Protein AF-A0A957AS19-F1 (afdb_monomer_lite)

pLDDT: mean 87.18, std 14.87, range [46.97, 98.06]

Secondary structure (DSSP, 8-state):
--SSHHHHT--TT-SSSSSSSS-HHHHHH-EEEE-TTS-EEEE---TT-S-SSSSSS-HHHHSBTTTS-BS-S-SSSSS--GGG-SSTT-SSS-GGG-SSTT------S-----------

Foldseek 3Di:
DDPPQVVLVHDPVCQQQCPLQDGPVDQVQADFFAAPVGDTDGHHARSNAQQRQPQQHGVQCQPDPPRHVDPDLQLCPNRHGSSNDQQRNPLVDGDNRDPCSNDRDPPPPDDDDDDPPPDD

Sequence (120 aa):
GDYQETCYGTYYLEPDSDHDAITDTLEIQGVVLPDADGNPVTWTSNALRADTNADGLTDYSEWPAPVGDAPSWDPDGDHVPNIWDADNDDDGVYDGADLSPYSASDYMTSFTVNTTGGSY

Radius of gyration: 19.98 Å; chains: 1; bounding box: 63×38×54 Å

Structure (mmCIF, N/CA/C/O backbone):
data_AF-A0A957AS19-F1
#
_entry.id   AF-A0A957AS19-F1
#
loop_
_atom_site.group_PDB
_atom_site.id
_atom_site.type_symbol
_atom_site.label_atom_id
_atom_site.label_alt_id
_atom_site.label_comp_id
_atom_site.label_asym_id
_atom_site.label_entity_id
_atom_site.label_seq_id
_atom_site.pdbx_PDB_ins_code
_atom_site.Cartn_x
_atom_site.Cartn_y
_atom_site.Cartn_z
_atom_site.occupancy
_atom_site.B_iso_or_equiv
_atom_site.auth_seq_id
_atom_site.auth_comp_id
_atom_site.auth_asym_id
_atom_site.auth_atom_id
_atom_site.pdbx_PDB_model_num
ATOM 1 N N . GLY A 1 1 ? 18.405 -0.069 -20.713 1.00 46.97 1 GLY A N 1
ATOM 2 C CA . GLY A 1 1 ? 17.393 -1.011 -21.196 1.00 46.97 1 GLY A CA 1
ATOM 3 C C . GLY A 1 1 ? 17.426 -2.122 -20.207 1.00 46.97 1 GLY A C 1
ATOM 4 O O . GLY A 1 1 ? 18.366 -2.911 -20.254 1.00 46.97 1 GLY A O 1
ATOM 5 N N . ASP A 1 2 ? 16.574 -2.021 -19.202 1.00 49.66 2 ASP A N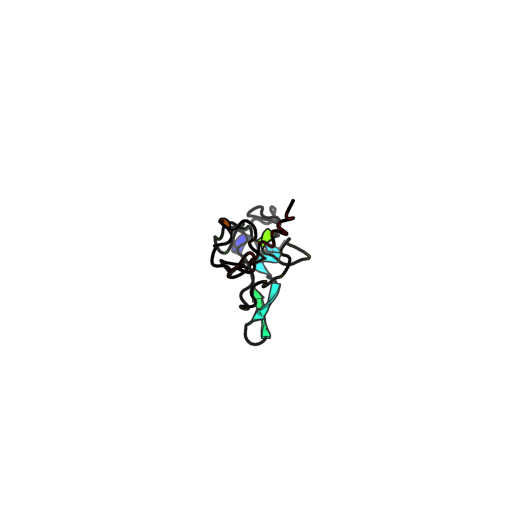 1
ATOM 6 C CA . ASP A 1 2 ? 16.496 -3.035 -18.174 1.00 49.66 2 ASP A CA 1
ATOM 7 C C . ASP A 1 2 ? 15.848 -4.277 -18.810 1.00 49.66 2 ASP A C 1
ATOM 9 O O . ASP A 1 2 ? 14.979 -4.210 -19.670 1.00 49.66 2 ASP A O 1
ATOM 13 N N . TYR A 1 3 ? 16.398 -5.434 -18.488 1.00 52.31 3 TYR A N 1
ATOM 14 C CA . TYR A 1 3 ? 15.888 -6.723 -18.948 1.00 52.31 3 TYR A CA 1
ATOM 15 C C . TYR A 1 3 ? 14.925 -7.318 -17.904 1.00 52.31 3 TYR A C 1
ATOM 17 O O . TYR A 1 3 ? 14.621 -8.507 -17.975 1.00 52.31 3 TYR A O 1
ATOM 25 N N . GLN A 1 4 ? 14.516 -6.535 -16.894 1.00 57.53 4 GLN A N 1
ATOM 26 C CA . GLN A 1 4 ? 13.800 -7.047 -15.727 1.00 57.53 4 GLN A CA 1
ATOM 27 C C . GLN A 1 4 ? 12.284 -7.070 -15.948 1.00 57.53 4 GLN A C 1
ATOM 29 O O . GLN A 1 4 ? 11.665 -8.063 -15.577 1.00 57.53 4 GLN A O 1
ATOM 34 N N . GLU A 1 5 ? 11.708 -6.093 -16.650 1.00 52.84 5 GLU A N 1
ATOM 35 C CA . GLU A 1 5 ? 10.250 -5.991 -16.857 1.00 52.84 5 GLU A CA 1
ATOM 36 C C . GLU A 1 5 ? 9.659 -7.168 -17.666 1.00 52.84 5 GLU A C 1
ATOM 38 O O . GLU A 1 5 ? 8.653 -7.763 -17.284 1.00 52.84 5 GLU A O 1
ATOM 43 N N . THR A 1 6 ? 10.366 -7.680 -18.685 1.00 55.69 6 THR A N 1
ATOM 44 C CA . THR A 1 6 ? 9.880 -8.848 -19.458 1.00 55.69 6 THR A CA 1
ATOM 45 C C . THR A 1 6 ? 9.782 -10.139 -18.627 1.00 55.69 6 THR A C 1
ATOM 47 O O . THR A 1 6 ? 9.041 -11.048 -18.999 1.00 55.69 6 THR A O 1
ATOM 50 N N . CYS A 1 7 ? 10.523 -10.261 -17.516 1.00 60.88 7 CYS A N 1
ATOM 51 C CA . CYS A 1 7 ? 10.471 -11.454 -16.662 1.00 60.88 7 CYS A CA 1
ATOM 52 C C . CYS A 1 7 ? 9.242 -11.471 -15.740 1.00 60.88 7 CYS A C 1
ATOM 54 O O . CYS A 1 7 ? 8.803 -12.555 -15.355 1.00 60.88 7 CYS A O 1
ATOM 56 N N . TYR A 1 8 ? 8.697 -10.298 -15.407 1.00 62.25 8 TYR A N 1
ATOM 57 C CA . TYR A 1 8 ? 7.535 -10.145 -14.525 1.00 62.25 8 TYR A CA 1
ATOM 58 C C . TYR A 1 8 ? 6.215 -10.002 -15.292 1.00 62.25 8 TYR A C 1
ATOM 60 O O . TYR A 1 8 ? 5.154 -9.978 -14.684 1.00 62.25 8 TYR A O 1
ATOM 68 N N . GLY A 1 9 ? 6.270 -9.997 -16.628 1.00 64.69 9 GLY A N 1
ATOM 69 C CA . GLY A 1 9 ? 5.090 -9.883 -17.486 1.00 64.69 9 GLY A CA 1
ATOM 70 C C . GLY A 1 9 ? 4.640 -8.443 -17.724 1.00 64.69 9 GLY A C 1
ATOM 71 O O . GLY A 1 9 ? 3.698 -8.246 -18.488 1.00 64.69 9 GLY A O 1
ATOM 72 N N . THR A 1 10 ? 5.341 -7.469 -17.144 1.00 64.75 10 THR A N 1
ATOM 73 C CA . THR A 1 10 ? 5.140 -6.042 -17.380 1.00 64.75 10 THR A CA 1
ATOM 74 C C . THR A 1 10 ? 5.829 -5.594 -18.669 1.00 64.75 10 THR A C 1
ATOM 76 O O . THR A 1 10 ? 6.741 -6.255 -19.195 1.00 64.75 10 THR A O 1
ATOM 79 N N . TYR A 1 11 ? 5.358 -4.494 -19.253 1.00 70.88 11 TYR A N 1
ATOM 80 C CA . TYR A 1 11 ? 5.837 -4.025 -20.549 1.00 70.88 11 TYR A CA 1
ATOM 81 C C . TYR A 1 11 ? 6.671 -2.756 -20.409 1.00 70.88 11 TYR A C 1
ATOM 83 O O . TYR A 1 11 ? 6.157 -1.711 -20.067 1.00 70.88 11 TYR A O 1
ATOM 91 N N . TYR A 1 12 ? 7.944 -2.793 -20.811 1.00 66.81 12 TYR A N 1
ATOM 92 C CA . TYR A 1 12 ? 8.881 -1.678 -20.582 1.00 66.81 12 TYR A CA 1
ATOM 93 C C . TYR A 1 12 ? 8.519 -0.311 -21.208 1.00 66.81 12 TYR A C 1
ATOM 95 O O . TYR A 1 12 ? 9.187 0.695 -20.958 1.00 66.81 12 TYR A O 1
ATOM 103 N N . LEU A 1 13 ? 7.525 -0.255 -22.103 1.00 71.88 13 LEU A N 1
ATOM 104 C CA . LEU A 1 13 ? 7.010 1.011 -22.651 1.00 71.88 13 LEU A CA 1
ATOM 105 C C . LEU A 1 13 ? 5.754 1.515 -21.927 1.00 71.88 13 LEU A C 1
ATOM 107 O O . LEU A 1 13 ? 5.255 2.584 -22.275 1.00 71.88 13 LEU A O 1
ATOM 111 N N . GLU A 1 14 ? 5.252 0.752 -20.968 1.00 83.12 14 GLU A N 1
ATOM 112 C CA . GLU A 1 14 ? 4.066 0.999 -20.163 1.00 83.12 14 GLU A CA 1
ATOM 113 C C . GLU A 1 14 ? 4.486 0.867 -18.692 1.00 83.12 14 GLU A C 1
ATOM 115 O O . GLU A 1 14 ? 4.484 -0.228 -18.155 1.00 83.12 14 GLU A O 1
ATOM 120 N N . PRO A 1 15 ? 4.954 1.965 -18.069 1.00 87.38 15 PRO A N 1
ATOM 121 C CA . PRO A 1 15 ? 5.599 1.934 -16.749 1.00 87.38 15 PRO A CA 1
ATOM 122 C C . PRO A 1 15 ? 4.651 1.644 -15.572 1.00 87.38 15 PRO A C 1
ATOM 124 O O . PRO A 1 15 ? 5.102 1.678 -14.431 1.00 87.38 15 PRO A O 1
ATOM 127 N N . ASP A 1 16 ? 3.370 1.461 -15.859 1.00 92.69 16 ASP A N 1
ATOM 128 C CA . ASP A 1 16 ? 2.250 1.182 -14.962 1.00 92.69 16 ASP A CA 1
ATOM 129 C C . ASP A 1 16 ? 1.341 0.268 -15.795 1.00 92.69 16 ASP A C 1
ATOM 131 O O . ASP A 1 16 ? 0.730 0.723 -16.768 1.00 92.69 16 ASP A O 1
ATOM 135 N N . SER A 1 17 ? 1.410 -1.036 -15.539 1.00 93.25 17 SER A N 1
ATOM 136 C CA . SER A 1 17 ? 0.843 -2.078 -16.394 1.00 93.25 17 SER A CA 1
ATOM 137 C C . SER A 1 17 ? -0.635 -2.360 -16.093 1.00 93.25 17 SER A C 1
ATOM 139 O O . SER A 1 17 ? -1.337 -2.880 -16.968 1.00 93.25 17 SER A O 1
ATOM 141 N N . ASP A 1 18 ? -1.132 -2.015 -14.905 1.00 94.06 18 ASP A N 1
ATOM 142 C CA . ASP A 1 18 ? -2.527 -2.217 -14.485 1.00 94.06 18 ASP A CA 1
ATOM 143 C C . ASP A 1 18 ? -3.339 -0.923 -14.301 1.00 94.06 18 ASP A C 1
ATOM 145 O O . ASP A 1 18 ? -4.566 -0.984 -14.169 1.00 94.06 18 ASP A O 1
ATOM 149 N N . HIS A 1 19 ? -2.683 0.225 -14.473 1.00 95.31 19 HIS A N 1
ATOM 150 C CA . HIS A 1 19 ? -3.239 1.576 -14.577 1.00 95.31 19 HIS A CA 1
ATOM 151 C C . HIS A 1 19 ? -3.827 2.091 -13.273 1.00 95.31 19 HIS A C 1
ATOM 153 O O . HIS A 1 19 ? -4.826 2.823 -13.291 1.00 95.31 19 HIS A O 1
ATOM 159 N N . ASP A 1 20 ? -3.211 1.739 -12.153 1.00 95.44 20 ASP A N 1
ATOM 160 C CA . ASP A 1 20 ? -3.632 2.202 -10.837 1.00 95.44 20 ASP A CA 1
ATOM 161 C C . ASP A 1 20 ? -2.880 3.451 -10.345 1.00 95.44 20 ASP A C 1
ATOM 163 O O . ASP A 1 20 ? -3.272 4.031 -9.337 1.00 95.44 20 ASP A O 1
ATOM 167 N N . ALA A 1 21 ? -1.904 3.943 -11.120 1.00 95.75 21 ALA A N 1
ATOM 168 C CA . ALA A 1 21 ? -1.018 5.076 -10.835 1.00 95.75 21 ALA A CA 1
ATOM 169 C C . ALA A 1 21 ? 0.196 4.787 -9.931 1.00 95.75 21 ALA A C 1
ATOM 171 O O . ALA A 1 21 ? 0.957 5.718 -9.623 1.00 95.75 21 ALA A O 1
ATOM 172 N N . ILE A 1 22 ? 0.448 3.529 -9.578 1.00 95.25 22 ILE A N 1
ATOM 173 C CA . ILE A 1 22 ? 1.735 3.050 -9.077 1.00 95.25 22 ILE A CA 1
ATOM 174 C C . ILE A 1 22 ? 2.534 2.486 -10.258 1.00 95.25 22 ILE A C 1
ATOM 176 O O . ILE A 1 22 ? 2.013 1.893 -11.188 1.00 95.25 22 ILE A O 1
ATOM 180 N N . THR A 1 23 ? 3.839 2.752 -10.295 1.00 94.50 23 THR A N 1
ATOM 181 C CA . THR A 1 23 ? 4.674 2.199 -11.369 1.00 94.50 23 THR A CA 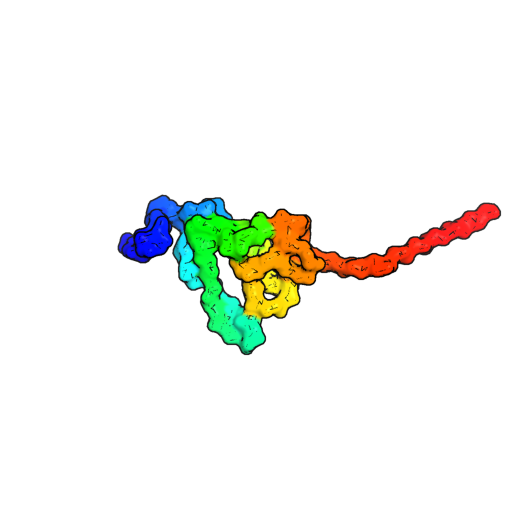1
ATOM 182 C C . THR A 1 23 ? 5.065 0.760 -11.065 1.00 94.50 23 THR A C 1
ATOM 184 O O . THR A 1 23 ? 5.542 0.519 -9.953 1.00 94.50 23 THR A O 1
ATOM 187 N N . ASP A 1 24 ? 5.122 -0.099 -12.082 1.00 93.12 24 ASP A N 1
ATOM 188 C CA . ASP A 1 24 ? 5.560 -1.499 -11.981 1.00 93.12 24 ASP A CA 1
ATOM 189 C C . ASP A 1 24 ? 6.870 -1.662 -11.194 1.00 93.12 24 ASP A C 1
ATOM 191 O O . ASP A 1 24 ? 7.065 -2.570 -10.385 1.00 93.12 24 ASP A O 1
ATOM 195 N N . THR A 1 25 ? 7.818 -0.749 -11.432 1.00 91.75 25 THR A N 1
ATOM 196 C CA . THR A 1 25 ? 9.115 -0.750 -10.747 1.00 91.75 25 THR A CA 1
ATOM 197 C C . THR A 1 25 ? 8.962 -0.554 -9.239 1.00 91.75 25 THR A C 1
ATOM 199 O O . THR A 1 25 ? 9.687 -1.188 -8.476 1.00 91.75 25 THR A O 1
ATOM 202 N N . LEU A 1 26 ? 8.072 0.338 -8.806 1.00 94.25 26 LEU A N 1
ATOM 203 C CA . LEU A 1 26 ? 7.847 0.628 -7.393 1.00 94.25 26 LEU A CA 1
ATOM 204 C C . LEU A 1 26 ? 7.118 -0.525 -6.708 1.00 94.25 26 LEU A C 1
ATOM 206 O O . LEU A 1 26 ? 7.509 -0.909 -5.614 1.00 94.25 26 LEU A O 1
ATOM 210 N N . GLU A 1 27 ? 6.136 -1.116 -7.368 1.00 95.00 27 GLU A N 1
ATOM 211 C CA . GLU A 1 27 ? 5.400 -2.274 -6.863 1.00 95.00 27 GLU A CA 1
ATOM 212 C C . GLU A 1 27 ? 6.309 -3.482 -6.624 1.00 95.00 27 GLU A C 1
ATOM 214 O O . GLU A 1 27 ? 6.298 -4.087 -5.550 1.00 95.00 27 GLU A O 1
ATOM 219 N N . ILE A 1 28 ? 7.186 -3.771 -7.593 1.00 93.06 28 ILE A N 1
ATOM 220 C CA . ILE A 1 28 ? 8.174 -4.854 -7.508 1.00 93.06 28 ILE A CA 1
ATOM 221 C C . ILE A 1 28 ? 9.284 -4.530 -6.495 1.00 93.06 28 ILE A C 1
ATOM 223 O O . ILE A 1 28 ? 9.796 -5.433 -5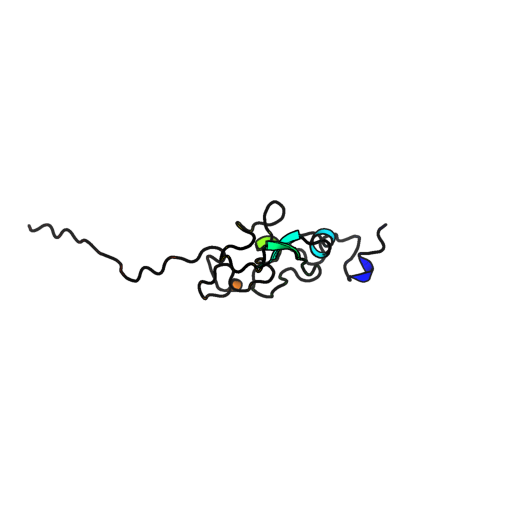.828 1.00 93.06 28 ILE A O 1
ATOM 227 N N . GLN A 1 29 ? 9.712 -3.266 -6.391 1.00 93.00 29 GLN A N 1
ATOM 228 C CA . GLN A 1 29 ? 10.701 -2.848 -5.386 1.00 93.00 29 GLN A CA 1
ATOM 229 C C . GLN A 1 29 ? 10.123 -2.853 -3.971 1.00 93.00 29 GLN A C 1
ATOM 231 O O . GLN A 1 29 ? 10.858 -3.130 -3.020 1.00 93.00 29 GLN A O 1
ATOM 236 N N . GLY A 1 30 ? 8.833 -2.562 -3.850 1.00 93.81 30 GLY A N 1
ATOM 237 C CA . GLY A 1 30 ? 8.105 -2.471 -2.604 1.00 93.81 30 GLY A CA 1
ATOM 238 C C . GLY A 1 30 ? 8.476 -1.272 -1.733 1.00 93.81 30 GLY A C 1
ATOM 239 O O . GLY A 1 30 ? 9.326 -0.435 -2.055 1.00 93.81 30 GLY A O 1
ATOM 240 N N . VAL A 1 31 ? 7.841 -1.227 -0.567 1.00 94.31 31 VAL A N 1
ATOM 241 C CA . VAL A 1 31 ? 8.102 -0.279 0.518 1.00 94.31 31 VAL A CA 1
ATOM 242 C C . VAL A 1 31 ? 8.629 -1.024 1.743 1.00 94.31 31 VAL A C 1
ATOM 244 O O . VAL A 1 31 ? 8.272 -2.172 1.996 1.00 94.31 31 VAL A O 1
ATOM 247 N N . VAL A 1 32 ? 9.523 -0.393 2.509 1.00 96.31 32 VAL A N 1
ATOM 248 C CA . VAL A 1 32 ? 10.045 -0.977 3.752 1.00 96.31 32 VAL A CA 1
ATOM 249 C C . VAL A 1 32 ? 9.194 -0.509 4.930 1.00 96.31 32 VAL A C 1
ATOM 251 O O . VAL A 1 32 ? 9.260 0.666 5.294 1.00 96.31 32 VAL A O 1
ATOM 254 N N . LEU A 1 33 ? 8.441 -1.429 5.532 1.00 95.31 33 LEU A N 1
ATOM 255 C CA . LEU A 1 33 ? 7.562 -1.206 6.688 1.00 95.31 33 LEU A CA 1
ATOM 256 C C . LEU A 1 33 ? 7.880 -2.239 7.785 1.00 95.31 33 LEU A C 1
ATOM 258 O O . LEU A 1 33 ? 8.426 -3.303 7.473 1.00 95.31 33 LEU A O 1
ATOM 262 N N . PRO A 1 34 ? 7.640 -1.930 9.069 1.00 96.75 34 PRO A N 1
ATOM 263 C CA . PRO A 1 34 ? 7.899 -2.876 10.150 1.00 96.75 34 PRO A CA 1
ATOM 264 C C . PRO A 1 34 ? 6.914 -4.056 10.121 1.00 96.75 34 PRO A C 1
ATOM 266 O O . PRO A 1 34 ? 5.755 -3.877 9.775 1.00 96.75 34 PRO A O 1
ATOM 269 N N . ASP A 1 35 ? 7.369 -5.246 10.513 1.00 95.12 35 ASP A N 1
ATOM 270 C CA . ASP A 1 35 ? 6.488 -6.355 10.903 1.00 95.12 35 ASP A CA 1
ATOM 271 C C . ASP A 1 35 ? 6.000 -6.209 12.360 1.00 95.12 35 ASP A C 1
ATOM 273 O O . ASP A 1 35 ? 6.372 -5.267 13.066 1.00 95.12 35 ASP A O 1
ATOM 277 N N . ALA A 1 36 ? 5.215 -7.180 12.840 1.00 94.56 36 ALA A N 1
ATOM 278 C CA . ALA A 1 36 ? 4.712 -7.242 14.219 1.00 94.56 36 ALA A CA 1
ATOM 279 C C . ALA A 1 36 ? 5.806 -7.247 15.311 1.00 94.56 36 ALA A C 1
ATOM 281 O O . ALA A 1 36 ? 5.548 -6.879 16.458 1.00 94.56 36 ALA A O 1
ATOM 282 N N . ASP A 1 37 ? 7.034 -7.652 14.975 1.00 96.56 37 ASP A N 1
ATOM 283 C CA . ASP A 1 37 ? 8.190 -7.631 15.877 1.00 96.56 37 ASP A CA 1
ATOM 284 C C . ASP A 1 37 ? 9.012 -6.325 15.740 1.00 96.56 37 ASP A C 1
ATOM 286 O O . ASP A 1 37 ? 10.004 -6.123 16.451 1.00 96.56 37 ASP A O 1
ATOM 290 N N . GLY A 1 38 ? 8.612 -5.420 14.840 1.00 94.88 38 GLY A N 1
ATOM 291 C CA . GLY A 1 38 ? 9.291 -4.164 14.531 1.00 94.88 38 GLY A CA 1
ATOM 292 C C . GLY A 1 38 ? 10.493 -4.310 13.590 1.00 94.88 38 GLY A C 1
ATOM 293 O O . GLY A 1 38 ? 11.282 -3.367 13.457 1.00 94.88 38 GLY A O 1
ATOM 294 N N . ASN A 1 39 ? 10.680 -5.469 12.953 1.00 97.12 39 ASN A N 1
ATOM 295 C CA . ASN A 1 39 ? 11.753 -5.670 11.984 1.00 97.12 39 ASN A CA 1
ATOM 296 C C . ASN A 1 39 ? 11.360 -5.079 10.625 1.00 97.12 39 ASN A C 1
ATOM 298 O O . ASN A 1 39 ? 10.220 -5.237 10.200 1.00 97.12 39 ASN A O 1
ATOM 302 N N . PRO A 1 40 ? 12.290 -4.437 9.896 1.00 97.38 40 PRO A N 1
ATOM 303 C CA . PRO A 1 40 ? 11.994 -3.929 8.564 1.00 97.38 40 PRO A CA 1
ATOM 304 C C . PRO A 1 40 ? 11.762 -5.082 7.579 1.00 97.38 40 PRO A C 1
ATOM 306 O O . PRO A 1 40 ? 12.646 -5.921 7.380 1.00 97.38 40 PRO A O 1
ATOM 309 N N . VAL A 1 41 ? 10.609 -5.069 6.917 1.00 96.44 41 VAL A N 1
ATOM 310 C CA . VAL A 1 41 ? 10.219 -5.993 5.849 1.00 96.44 41 VAL A CA 1
ATOM 311 C C . VAL A 1 41 ? 9.922 -5.192 4.585 1.00 96.44 41 VAL A C 1
ATOM 313 O O . VAL A 1 41 ? 9.388 -4.088 4.647 1.00 96.44 41 VAL A O 1
ATOM 316 N N . THR A 1 42 ? 10.313 -5.725 3.428 1.00 96.75 42 THR A N 1
ATOM 317 C CA . THR A 1 42 ? 9.938 -5.153 2.130 1.00 96.75 42 THR A CA 1
ATOM 318 C C . THR A 1 42 ? 8.611 -5.754 1.689 1.00 96.75 42 THR A C 1
ATOM 320 O O . THR A 1 42 ? 8.545 -6.953 1.420 1.00 96.75 42 THR A O 1
ATOM 323 N N . TRP A 1 43 ? 7.590 -4.911 1.597 1.00 95.06 43 TRP A N 1
ATOM 324 C CA . TRP A 1 43 ? 6.252 -5.256 1.134 1.00 95.06 43 TRP A CA 1
ATOM 325 C C . TRP A 1 43 ? 6.095 -4.814 -0.315 1.00 95.06 43 TRP A C 1
ATOM 327 O O . TRP A 1 43 ? 6.289 -3.642 -0.624 1.00 95.06 43 TRP A O 1
ATOM 337 N N . THR A 1 44 ? 5.801 -5.762 -1.199 1.00 95.81 44 THR A N 1
ATOM 338 C CA . THR A 1 44 ? 5.596 -5.549 -2.641 1.00 95.81 44 THR A CA 1
ATOM 339 C C . THR A 1 44 ? 4.120 -5.695 -2.988 1.00 95.81 44 THR A C 1
ATOM 341 O O . THR A 1 44 ? 3.395 -6.328 -2.222 1.00 95.81 44 THR A O 1
ATOM 344 N N . SER A 1 45 ? 3.712 -5.216 -4.158 1.00 95.44 45 SER A N 1
ATOM 345 C CA . SER A 1 45 ? 2.382 -5.445 -4.740 1.00 95.44 45 SER A CA 1
ATOM 346 C C . SER A 1 45 ? 2.481 -6.124 -6.106 1.00 95.44 45 SER A C 1
ATOM 348 O O . SER A 1 45 ? 3.571 -6.531 -6.534 1.00 95.44 45 SER A O 1
ATOM 350 N N . ASN A 1 46 ? 1.343 -6.341 -6.760 1.00 94.88 46 ASN A N 1
ATOM 351 C CA . ASN A 1 46 ? 1.274 -7.005 -8.049 1.00 94.88 46 ASN A CA 1
ATOM 352 C C . ASN A 1 46 ? 0.988 -6.016 -9.180 1.00 94.88 46 ASN A C 1
ATOM 354 O O . ASN A 1 46 ? -0.169 -5.825 -9.517 1.00 94.88 46 ASN A O 1
ATOM 358 N N . ALA A 1 47 ? 2.042 -5.624 -9.896 1.00 95.06 47 ALA A N 1
ATOM 359 C CA . ALA A 1 47 ? 1.999 -4.698 -11.035 1.00 95.06 47 ALA A CA 1
ATOM 360 C C . ALA A 1 47 ? 1.121 -5.073 -12.237 1.00 95.06 47 ALA A C 1
ATOM 362 O O . ALA A 1 47 ? 1.113 -4.405 -13.265 1.00 95.06 47 ALA A O 1
ATOM 363 N N . LEU A 1 48 ? 0.446 -6.216 -12.191 1.00 94.50 48 LEU A N 1
ATOM 364 C CA . LEU A 1 48 ? -0.513 -6.632 -13.211 1.00 94.50 48 LEU A CA 1
ATOM 365 C C . LEU A 1 48 ? -1.947 -6.626 -12.671 1.00 94.50 48 LEU A C 1
ATOM 367 O O . LEU A 1 48 ? -2.843 -7.210 -13.295 1.00 94.50 48 LEU A O 1
ATOM 371 N N . ARG A 1 49 ? -2.159 -6.062 -11.483 1.00 96.31 49 ARG A N 1
ATOM 372 C CA . ARG A 1 49 ? -3.407 -6.093 -10.748 1.00 96.31 49 ARG A CA 1
ATOM 373 C C . ARG A 1 49 ? -3.516 -4.866 -9.836 1.00 96.31 49 ARG A C 1
ATOM 375 O O . ARG A 1 49 ? -3.099 -4.932 -8.693 1.00 96.31 49 ARG A O 1
ATOM 382 N N . ALA A 1 50 ? -4.308 -3.901 -10.300 1.00 97.50 50 ALA A N 1
ATOM 383 C CA . ALA A 1 50 ? -4.615 -2.632 -9.637 1.00 97.50 50 ALA A CA 1
ATOM 384 C C . ALA A 1 50 ? -5.192 -2.708 -8.205 1.00 97.50 50 ALA A C 1
ATOM 386 O O . ALA A 1 50 ? -5.532 -1.675 -7.652 1.00 97.50 50 ALA A O 1
ATOM 387 N N . ASP A 1 51 ? -5.429 -3.905 -7.674 1.00 97.75 51 ASP A N 1
ATOM 388 C CA . ASP A 1 51 ? -6.025 -4.227 -6.372 1.00 97.75 51 ASP A CA 1
ATOM 389 C C . ASP A 1 51 ? -5.436 -5.594 -5.981 1.00 97.75 51 ASP A C 1
ATOM 391 O O . ASP A 1 51 ? -5.885 -6.640 -6.462 1.00 97.75 51 ASP A O 1
ATOM 395 N N . THR A 1 52 ? -4.360 -5.605 -5.206 1.00 97.44 52 THR A N 1
ATOM 396 C CA . THR A 1 52 ? -3.507 -6.760 -4.929 1.00 97.44 52 THR A CA 1
ATOM 397 C C . THR A 1 52 ? -4.169 -7.748 -3.968 1.00 97.44 52 THR A C 1
ATOM 399 O O . THR A 1 52 ? -4.073 -8.964 -4.202 1.00 97.44 52 THR A O 1
ATOM 402 N N . ASN A 1 53 ? -4.896 -7.274 -2.955 1.00 96.75 53 ASN A N 1
ATOM 403 C CA . ASN A 1 53 ? -5.591 -8.076 -1.933 1.00 96.75 53 ASN A CA 1
ATOM 404 C C . ASN A 1 53 ? -7.015 -8.513 -2.349 1.00 96.75 53 ASN A C 1
ATOM 406 O O . ASN A 1 53 ? -7.548 -9.469 -1.784 1.00 96.75 53 ASN A O 1
ATOM 410 N N . ALA A 1 54 ? -7.558 -7.967 -3.443 1.00 97.56 54 ALA A N 1
ATOM 411 C CA . ALA A 1 54 ? -8.924 -8.180 -3.930 1.00 97.56 54 ALA A CA 1
ATOM 412 C C . ALA A 1 54 ? -10.041 -7.521 -3.140 1.00 97.56 54 ALA A C 1
ATOM 414 O O . ALA A 1 54 ? -11.174 -8.014 -3.242 1.00 97.56 54 ALA A O 1
ATOM 415 N N . ASP A 1 55 ? -9.741 -6.460 -2.397 1.00 97.00 55 ASP A N 1
ATOM 416 C CA . ASP A 1 55 ? -10.703 -5.875 -1.482 1.00 97.00 55 ASP A CA 1
ATOM 417 C C . ASP A 1 55 ? -11.624 -4.805 -2.019 1.00 97.00 55 ASP A C 1
ATOM 419 O O . ASP A 1 55 ? -12.659 -4.514 -1.417 1.00 97.00 55 ASP A O 1
ATOM 423 N N . GLY A 1 56 ? -11.384 -4.390 -3.255 1.00 96.94 56 GLY A N 1
ATOM 424 C CA . GLY A 1 56 ? -12.190 -3.382 -3.915 1.00 96.94 56 GLY A CA 1
ATOM 425 C C . GLY A 1 56 ? -11.665 -1.969 -3.707 1.00 96.94 56 GLY A C 1
ATOM 426 O O . GLY A 1 56 ? -12.248 -1.051 -4.297 1.00 96.94 56 GLY A O 1
ATOM 427 N N . LEU A 1 57 ? -10.569 -1.789 -2.968 1.00 97.88 57 LEU A N 1
ATOM 428 C CA . LEU A 1 57 ? -9.701 -0.631 -3.099 1.00 97.88 57 LEU A CA 1
ATOM 429 C C . LEU A 1 57 ? -8.548 -0.941 -4.048 1.00 97.88 57 LEU A C 1
ATOM 431 O O . LEU A 1 57 ? -8.187 -2.081 -4.304 1.00 97.88 57 LEU A O 1
ATOM 435 N N . THR A 1 58 ? -8.049 0.109 -4.690 1.00 98.06 58 THR A N 1
ATOM 436 C CA . THR A 1 58 ? -6.886 -0.010 -5.571 1.00 98.06 58 THR A CA 1
ATOM 437 C C . THR A 1 58 ? -5.605 0.092 -4.760 1.00 98.06 58 THR A C 1
ATOM 439 O O . THR A 1 58 ? -5.589 0.920 -3.843 1.00 98.06 58 THR A O 1
ATOM 442 N N . ASP A 1 59 ? -4.505 -0.520 -5.198 1.00 97.75 59 ASP A N 1
ATOM 443 C CA . ASP A 1 59 ? -3.223 -0.430 -4.485 1.00 97.75 59 ASP A CA 1
ATOM 444 C C . ASP A 1 59 ? -2.817 1.032 -4.260 1.00 97.75 59 ASP A C 1
ATOM 446 O O . ASP A 1 59 ? -2.383 1.390 -3.171 1.00 97.75 59 ASP A O 1
ATOM 450 N N . TYR A 1 60 ? -3.045 1.933 -5.224 1.00 97.81 60 TYR A N 1
ATOM 451 C CA . TYR A 1 60 ? -2.809 3.377 -5.045 1.00 97.81 60 TYR A CA 1
ATOM 452 C C . TYR A 1 60 ? -3.560 4.015 -3.868 1.00 97.81 60 TYR A C 1
ATOM 454 O O . TYR A 1 60 ? -3.021 4.895 -3.190 1.00 97.81 60 TYR A O 1
ATOM 462 N N . SER A 1 61 ? -4.799 3.594 -3.623 1.00 97.69 61 SER A N 1
ATOM 463 C CA . SER A 1 61 ? -5.607 4.099 -2.507 1.00 97.69 61 SER A CA 1
ATOM 464 C C . SER A 1 61 ? -5.056 3.599 -1.173 1.00 97.69 61 SER A C 1
ATOM 466 O O . SER A 1 61 ? -5.091 4.330 -0.190 1.00 97.69 61 SER A O 1
ATOM 468 N N . GLU A 1 62 ? -4.481 2.399 -1.166 1.00 97.44 62 GLU A N 1
ATOM 469 C CA . GLU A 1 62 ? -3.959 1.703 0.010 1.00 97.44 62 GLU A CA 1
ATOM 470 C C . GLU A 1 62 ? -2.471 1.977 0.277 1.00 97.44 62 GLU A C 1
ATOM 472 O O . GLU A 1 62 ? -1.973 1.793 1.392 1.00 97.44 62 GLU A O 1
ATOM 477 N N . TRP A 1 63 ? -1.749 2.479 -0.724 1.00 96.69 63 TRP A N 1
ATOM 478 C CA . TRP A 1 63 ? -0.332 2.783 -0.630 1.00 96.69 63 TRP A CA 1
ATOM 479 C C . TRP A 1 63 ? -0.095 4.075 0.167 1.00 96.69 63 TRP A C 1
ATOM 481 O O . TRP A 1 63 ? -0.724 5.104 -0.094 1.00 96.69 63 TRP A O 1
ATOM 491 N N . PRO A 1 64 ? 0.860 4.098 1.113 1.00 94.38 64 PRO A N 1
ATOM 492 C CA . PRO A 1 64 ? 1.100 5.283 1.927 1.00 94.38 64 PRO A CA 1
ATOM 493 C C . PRO A 1 64 ? 1.730 6.443 1.139 1.00 94.38 64 PRO A C 1
ATOM 495 O O . PRO A 1 64 ? 2.513 6.269 0.196 1.00 94.38 64 PRO A O 1
ATOM 498 N N . ALA A 1 65 ? 1.474 7.669 1.600 1.00 91.62 65 ALA A N 1
ATOM 499 C CA . ALA A 1 65 ? 2.157 8.863 1.105 1.00 91.62 65 ALA A CA 1
ATOM 500 C C . ALA A 1 65 ? 3.701 8.700 1.142 1.00 91.62 65 ALA A C 1
ATOM 502 O O . ALA A 1 65 ? 4.251 8.117 2.082 1.00 91.62 65 ALA A O 1
ATOM 503 N N . PRO A 1 66 ? 4.450 9.258 0.167 1.00 93.19 66 PRO A N 1
ATOM 504 C CA . PRO A 1 66 ? 4.030 10.276 -0.800 1.00 93.19 66 PRO A CA 1
ATOM 505 C C . PRO A 1 66 ? 3.560 9.735 -2.159 1.00 93.19 66 PRO A C 1
ATOM 507 O O . PRO A 1 66 ? 3.422 10.533 -3.084 1.00 93.19 66 PRO A O 1
ATOM 510 N N . VAL A 1 67 ? 3.420 8.418 -2.314 1.00 93.94 67 VAL A N 1
ATOM 511 C CA . VAL A 1 67 ? 3.055 7.811 -3.602 1.00 93.94 67 VAL A CA 1
ATOM 512 C C . VAL A 1 67 ? 1.544 7.685 -3.708 1.00 93.94 67 VAL A C 1
ATOM 514 O O . VAL A 1 67 ? 0.970 8.309 -4.595 1.00 93.94 67 VAL A O 1
ATOM 517 N N . GLY A 1 68 ? 0.936 6.919 -2.803 1.00 95.38 68 GLY A N 1
ATOM 518 C CA . GLY A 1 68 ? -0.507 6.720 -2.764 1.00 95.38 68 GLY A CA 1
ATOM 519 C C . GLY A 1 68 ? -1.227 7.681 -1.829 1.00 95.38 68 GLY A C 1
ATOM 520 O O . GLY A 1 68 ? -0.621 8.593 -1.246 1.00 95.38 68 GLY A O 1
ATOM 521 N N . ASP A 1 69 ? -2.529 7.448 -1.708 1.00 96.19 69 ASP A N 1
ATOM 522 C CA . ASP A 1 69 ? -3.472 8.314 -1.000 1.00 96.19 69 ASP A CA 1
ATOM 523 C C . ASP A 1 69 ? -3.843 7.809 0.406 1.00 96.19 69 ASP A C 1
ATOM 525 O O . ASP A 1 69 ? -4.577 8.499 1.125 1.00 96.19 69 ASP A O 1
ATOM 529 N N . ALA A 1 70 ? -3.299 6.669 0.850 1.00 96.62 70 ALA A N 1
ATOM 530 C CA . ALA A 1 70 ? -3.613 6.136 2.169 1.00 96.62 70 ALA A CA 1
ATOM 531 C C . ALA A 1 70 ? -3.150 7.091 3.289 1.00 96.62 70 ALA A C 1
ATOM 533 O O . ALA A 1 70 ? -2.000 7.562 3.287 1.00 96.62 70 ALA A O 1
ATOM 534 N N . PRO A 1 71 ? -4.007 7.375 4.290 1.00 95.06 71 PRO A N 1
ATOM 535 C CA . PRO A 1 71 ? -3.677 8.291 5.384 1.00 95.06 71 PRO A CA 1
ATOM 536 C C . PRO A 1 71 ? -2.635 7.717 6.359 1.00 95.06 71 PRO A C 1
ATOM 538 O O . PRO A 1 71 ? -1.882 8.474 6.978 1.00 95.06 71 PRO A O 1
ATOM 541 N N . SER A 1 72 ? -2.599 6.392 6.494 1.00 95.50 72 SER A N 1
ATOM 542 C CA . SER A 1 72 ? -1.640 5.592 7.260 1.00 95.50 72 SER A CA 1
ATOM 543 C C . SER A 1 72 ? -1.334 4.329 6.458 1.00 95.50 72 SER A C 1
ATOM 545 O O . SER A 1 72 ? -2.128 3.945 5.608 1.00 95.50 72 SER A O 1
ATOM 547 N N . TRP A 1 73 ? -0.195 3.690 6.725 1.00 96.38 73 TRP A N 1
ATOM 548 C CA . TRP A 1 73 ? 0.121 2.383 6.135 1.00 96.38 73 TRP A CA 1
ATOM 549 C C . TRP A 1 73 ? -0.583 1.218 6.850 1.00 96.38 73 TRP A C 1
ATOM 551 O O . TRP A 1 73 ? -0.629 0.141 6.278 1.00 96.38 73 TRP A O 1
ATOM 561 N N . ASP A 1 74 ? -1.046 1.457 8.081 1.00 96.88 74 ASP A N 1
ATOM 562 C CA . ASP A 1 74 ? -1.651 0.497 9.018 1.00 96.88 74 ASP A CA 1
ATOM 563 C C . ASP A 1 74 ? -2.546 1.306 9.995 1.00 96.88 74 ASP A C 1
ATOM 565 O O . ASP A 1 74 ? -2.023 1.960 10.915 1.00 96.88 74 ASP A O 1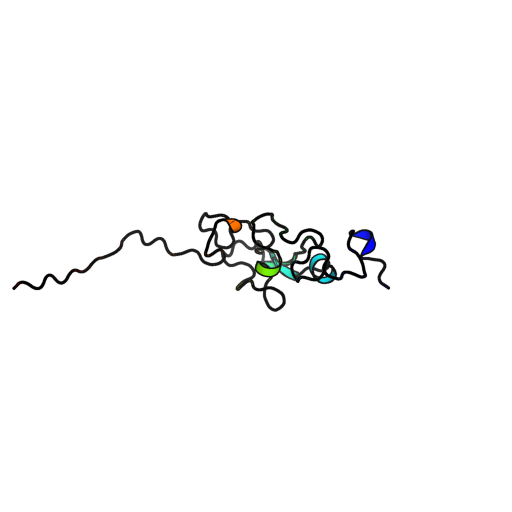
ATOM 569 N N . PRO A 1 75 ? -3.839 1.515 9.677 1.00 95.44 75 PRO A N 1
ATOM 570 C CA . PRO A 1 75 ? -4.784 2.277 10.493 1.00 95.44 75 PRO A CA 1
ATOM 571 C C . PRO A 1 75 ? -5.280 1.530 11.738 1.00 95.44 75 PRO A C 1
ATOM 573 O O . PRO A 1 75 ? -5.507 2.190 12.761 1.00 95.44 75 PRO A O 1
ATOM 576 N N . ASP A 1 76 ? -5.437 0.208 11.672 1.00 95.81 76 ASP A N 1
ATOM 577 C CA . ASP A 1 76 ? -5.962 -0.633 12.755 1.00 95.81 76 ASP A CA 1
ATOM 578 C C . ASP A 1 76 ? -4.866 -1.095 13.749 1.00 95.81 76 ASP A C 1
ATOM 580 O O . ASP A 1 76 ? -5.131 -1.329 14.937 1.00 95.81 76 ASP A O 1
ATOM 584 N N . GLY A 1 77 ? -3.601 -1.080 13.322 1.00 95.75 77 GLY A N 1
ATOM 585 C CA . GLY A 1 77 ? -2.422 -1.396 14.118 1.00 95.75 77 GLY A CA 1
ATOM 586 C C . GLY A 1 77 ? -2.075 -2.885 14.164 1.00 95.75 77 GLY A C 1
ATOM 587 O O . GLY A 1 77 ? -1.395 -3.310 15.115 1.00 95.75 77 GLY A O 1
ATOM 588 N N . ASP A 1 78 ? -2.540 -3.693 13.212 1.00 96.12 78 ASP A N 1
ATOM 589 C CA . ASP A 1 78 ? -2.308 -5.139 13.185 1.00 96.12 78 ASP A CA 1
ATOM 590 C C . ASP A 1 78 ? -0.947 -5.543 12.565 1.00 96.12 78 ASP A C 1
ATOM 592 O O . ASP A 1 78 ? -0.483 -6.676 12.750 1.00 96.12 78 ASP A O 1
ATOM 596 N N . HIS A 1 79 ? -0.224 -4.566 12.000 1.00 95.50 79 HIS A N 1
ATOM 597 C CA . HIS A 1 79 ? 1.073 -4.689 11.321 1.00 95.50 79 HIS A CA 1
ATOM 598 C C . HIS A 1 79 ? 1.029 -5.402 9.958 1.00 95.50 79 HIS A C 1
ATOM 600 O O . HIS A 1 79 ? 2.075 -5.843 9.454 1.00 95.50 79 HIS A O 1
ATOM 606 N N . VAL A 1 80 ? -0.148 -5.501 9.348 1.00 96.69 80 VAL A N 1
ATOM 607 C CA . VAL A 1 80 ? -0.364 -5.847 7.947 1.00 96.69 80 VAL A CA 1
ATOM 608 C C . VAL A 1 80 ? -0.612 -4.540 7.189 1.00 96.69 80 VAL A C 1
ATOM 610 O O . VAL A 1 80 ? -1.527 -3.797 7.508 1.00 96.69 80 VAL A O 1
ATOM 613 N N . PRO A 1 81 ? 0.225 -4.180 6.200 1.00 96.88 81 PRO A N 1
ATOM 614 C CA . PRO A 1 81 ? -0.037 -2.979 5.422 1.00 96.88 81 PRO A CA 1
ATOM 615 C C . PRO A 1 81 ? -1.327 -3.107 4.618 1.00 96.88 81 PRO A C 1
ATOM 617 O O . PRO A 1 81 ? -1.555 -4.178 4.058 1.00 96.88 81 PRO A O 1
ATOM 620 N N . ASN A 1 82 ? -2.048 -1.995 4.449 1.00 97.62 82 ASN A N 1
ATOM 621 C CA . ASN A 1 82 ? -3.374 -1.957 3.817 1.00 97.62 82 ASN A CA 1
ATOM 622 C C . ASN A 1 82 ? -3.524 -2.837 2.565 1.00 97.62 82 ASN A C 1
ATOM 624 O O . ASN A 1 82 ? -4.397 -3.679 2.479 1.00 97.62 82 ASN A O 1
ATOM 628 N N . ILE A 1 83 ? -2.551 -2.749 1.653 1.00 96.31 83 ILE A N 1
ATOM 629 C CA . ILE A 1 83 ? -2.475 -3.506 0.388 1.00 96.31 83 ILE A CA 1
ATOM 630 C C . ILE A 1 83 ? -2.480 -5.048 0.528 1.00 96.31 83 ILE A C 1
ATOM 632 O O . ILE A 1 83 ? -2.468 -5.785 -0.462 1.00 96.31 83 ILE A O 1
ATOM 636 N N . TRP A 1 84 ? -2.401 -5.554 1.760 1.00 97.00 84 TRP A N 1
ATOM 637 C CA . TRP A 1 84 ? -2.485 -6.963 2.145 1.00 97.00 84 TRP A CA 1
ATOM 638 C C . TRP A 1 84 ? -3.498 -7.232 3.266 1.00 97.00 84 TRP A C 1
ATOM 640 O O . TRP A 1 84 ? -3.679 -8.399 3.632 1.00 97.00 84 TRP A O 1
ATOM 650 N N . ASP A 1 85 ? -4.124 -6.188 3.792 1.00 97.44 85 ASP A N 1
ATOM 651 C CA . ASP A 1 85 ? -5.251 -6.240 4.710 1.00 97.44 85 ASP A CA 1
ATOM 652 C C . ASP A 1 85 ? -6.556 -6.218 3.891 1.00 97.44 85 ASP A C 1
ATOM 654 O O . ASP A 1 85 ? -6.537 -6.015 2.690 1.00 97.44 85 ASP A O 1
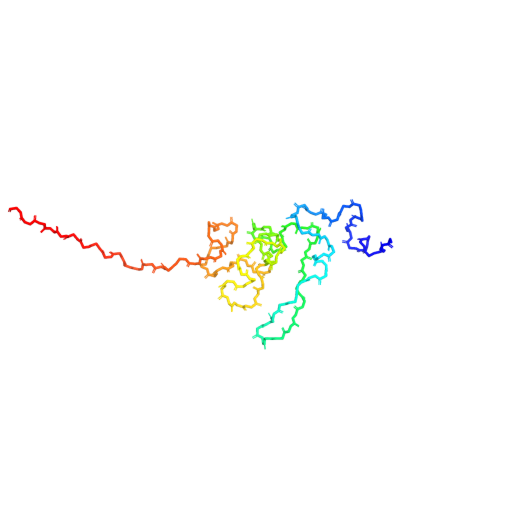ATOM 658 N N . ALA A 1 86 ? -7.672 -6.605 4.477 1.00 97.69 86 ALA A N 1
ATOM 659 C CA . ALA A 1 86 ? -8.978 -6.725 3.843 1.00 97.69 86 ALA A CA 1
ATOM 660 C C . ALA A 1 86 ? -10.026 -5.817 4.511 1.00 97.69 86 ALA A C 1
ATOM 662 O O . ALA A 1 86 ? -11.139 -5.675 4.000 1.00 97.69 86 ALA A O 1
ATOM 663 N N . ASP A 1 87 ? -9.713 -5.337 5.709 1.00 97.25 87 ASP A N 1
ATOM 664 C CA . ASP A 1 87 ? -10.572 -4.544 6.579 1.00 97.25 87 ASP A CA 1
ATOM 665 C C . ASP A 1 87 ? -9.656 -3.546 7.295 1.00 97.25 87 ASP A C 1
ATOM 667 O O . ASP A 1 87 ? -9.283 -3.745 8.446 1.00 97.25 87 ASP A O 1
ATOM 671 N N . ASN A 1 88 ? -9.234 -2.515 6.561 1.00 97.38 88 ASN A N 1
ATOM 672 C CA . ASN A 1 88 ? -8.132 -1.605 6.899 1.00 97.38 88 ASN A CA 1
ATOM 673 C C . ASN A 1 88 ? -8.313 -0.848 8.233 1.00 97.38 88 ASN A C 1
ATOM 675 O O . ASN A 1 88 ? -7.380 -0.199 8.719 1.00 97.38 88 ASN A O 1
ATOM 679 N N . ASP A 1 89 ? -9.510 -0.863 8.823 1.00 96.25 89 ASP A N 1
ATOM 680 C CA . ASP A 1 89 ? -9.802 -0.290 10.136 1.00 96.25 89 ASP A CA 1
ATOM 681 C C . ASP A 1 89 ? -10.412 -1.277 11.155 1.00 96.25 89 ASP A C 1
ATOM 683 O O . ASP A 1 89 ? -10.769 -0.857 12.267 1.00 96.25 89 ASP A O 1
ATOM 687 N N . ASP A 1 90 ? -10.472 -2.567 10.802 1.00 96.00 90 ASP A N 1
ATOM 688 C CA . ASP A 1 90 ? -10.991 -3.708 11.573 1.00 96.00 90 ASP A CA 1
ATOM 689 C C . ASP A 1 90 ? -12.371 -3.423 12.211 1.00 96.00 90 ASP A C 1
ATOM 691 O O . ASP A 1 90 ? -12.670 -3.813 13.354 1.00 96.00 90 ASP A O 1
ATOM 695 N N . ASP A 1 91 ? -13.244 -2.699 11.491 1.00 93.81 91 ASP A N 1
ATOM 696 C CA . ASP A 1 91 ? -14.598 -2.361 11.951 1.00 93.81 91 ASP A CA 1
ATOM 697 C C . ASP A 1 91 ? -15.634 -3.476 11.687 1.00 93.81 91 ASP A C 1
ATOM 699 O O . ASP A 1 91 ? -16.753 -3.469 12.243 1.00 93.81 91 ASP A O 1
ATOM 703 N N . GLY A 1 92 ? -15.222 -4.488 10.915 1.00 93.44 92 GLY A N 1
ATOM 704 C CA . GLY A 1 92 ? -15.993 -5.660 10.525 1.00 93.44 92 GLY A CA 1
ATOM 705 C C . GLY A 1 92 ? -16.692 -5.523 9.170 1.00 93.44 92 GLY A C 1
ATOM 706 O O . GLY A 1 92 ? -17.501 -6.404 8.822 1.00 93.44 92 GLY A O 1
ATOM 707 N N . VAL A 1 93 ? -16.441 -4.444 8.425 1.00 93.62 93 VAL A N 1
ATOM 708 C CA . VAL A 1 93 ? -16.920 -4.211 7.064 1.00 93.62 93 VAL A CA 1
ATOM 709 C C . VAL A 1 93 ? -15.733 -4.150 6.111 1.00 93.62 93 VAL A C 1
ATOM 711 O O . VAL A 1 93 ? -15.050 -3.153 6.001 1.00 93.62 93 VAL A O 1
ATOM 714 N N . TYR A 1 94 ? -15.599 -5.203 5.309 1.00 94.75 94 TYR A N 1
ATOM 715 C CA . TYR A 1 94 ? -14.618 -5.281 4.227 1.00 94.75 94 TYR A CA 1
ATOM 716 C C . TYR A 1 94 ? -14.565 -4.021 3.348 1.00 94.75 94 TYR A C 1
ATOM 718 O O . TYR A 1 94 ? -15.611 -3.555 2.880 1.00 94.75 94 TYR A O 1
ATOM 726 N N . ASP A 1 95 ? -13.356 -3.575 3.035 1.00 95.56 95 ASP A N 1
ATOM 727 C CA . ASP A 1 95 ? -13.014 -2.293 2.416 1.00 95.56 95 ASP A CA 1
ATOM 728 C C . ASP A 1 95 ? -13.879 -1.864 1.230 1.00 95.56 95 ASP A C 1
ATOM 730 O O . ASP A 1 95 ? -14.477 -0.787 1.227 1.00 95.56 95 ASP A O 1
ATOM 734 N N . GLY A 1 96 ? -14.050 -2.721 0.222 1.00 94.62 96 GLY A N 1
ATOM 735 C CA . GLY A 1 96 ? -14.857 -2.396 -0.959 1.00 94.62 96 GLY A CA 1
ATOM 736 C C . GLY A 1 96 ? -16.355 -2.219 -0.678 1.00 94.62 96 GLY A C 1
ATOM 737 O O . GLY A 1 96 ? -17.108 -1.777 -1.556 1.00 94.62 96 GLY A O 1
ATOM 738 N N . ALA A 1 97 ? -16.819 -2.592 0.517 1.00 96.12 97 ALA A N 1
ATOM 739 C CA . ALA A 1 97 ? -18.169 -2.344 1.008 1.00 96.12 97 ALA A CA 1
ATOM 740 C C . ALA A 1 97 ? -18.235 -1.214 2.047 1.00 96.12 97 ALA A C 1
ATOM 742 O O . ALA A 1 97 ? -19.351 -0.758 2.336 1.00 96.12 97 ALA A O 1
ATOM 743 N N . ASP A 1 98 ? -17.098 -0.758 2.571 1.00 93.69 98 ASP A N 1
ATOM 744 C CA . ASP A 1 98 ? -17.045 0.318 3.544 1.00 93.69 98 ASP A CA 1
ATOM 745 C C . ASP A 1 98 ? -16.971 1.704 2.877 1.00 93.69 98 ASP A C 1
ATOM 747 O O . ASP A 1 98 ? -16.334 1.943 1.852 1.00 93.69 98 ASP A O 1
ATOM 751 N N . LEU A 1 99 ? -17.707 2.656 3.448 1.00 93.44 99 LEU A N 1
ATOM 752 C CA . LEU A 1 99 ? -17.683 4.055 3.032 1.00 93.44 99 LEU A CA 1
ATOM 753 C C . LEU A 1 99 ? -16.557 4.841 3.713 1.00 93.44 99 LEU A C 1
ATOM 755 O O . LEU A 1 99 ? -16.321 5.994 3.334 1.00 93.44 99 LEU A O 1
ATOM 759 N N . SER A 1 100 ? -15.917 4.260 4.725 1.00 93.88 100 SER A N 1
ATOM 760 C CA . SER A 1 100 ? -14.890 4.888 5.546 1.00 93.88 100 SER A CA 1
ATOM 761 C C . SER A 1 100 ? -13.710 3.958 5.855 1.00 93.88 100 SER A C 1
ATOM 763 O O . SER A 1 100 ? -13.283 3.978 7.002 1.00 93.88 100 SER A O 1
ATOM 765 N N . PRO A 1 101 ? -13.101 3.283 4.856 1.00 95.94 101 PRO A N 1
ATOM 766 C CA . PRO A 1 101 ? -12.222 2.111 5.039 1.00 95.94 101 PRO A CA 1
ATOM 767 C C . PRO A 1 101 ? -10.935 2.353 5.846 1.00 95.94 101 PRO A C 1
ATOM 769 O O . PRO A 1 101 ? -10.117 1.473 6.011 1.00 95.94 101 PRO A O 1
ATOM 772 N N . TYR A 1 102 ? -10.689 3.568 6.327 1.00 95.88 102 TYR A N 1
ATOM 773 C CA . TYR A 1 102 ? -9.513 3.908 7.131 1.00 95.88 102 TYR A CA 1
ATOM 774 C C . TYR A 1 102 ? -9.905 4.468 8.506 1.00 95.88 102 TYR A C 1
ATOM 776 O O . TYR A 1 102 ? -9.125 5.208 9.118 1.00 95.88 102 TYR A O 1
ATOM 784 N N . SER A 1 103 ? -11.153 4.284 8.946 1.00 92.94 103 SER A N 1
ATOM 785 C CA . SER A 1 103 ? -11.693 4.944 10.129 1.00 92.94 103 SER A CA 1
ATOM 786 C C . SER A 1 103 ? -12.932 4.248 10.701 1.00 92.94 103 SER A C 1
ATOM 788 O O . SER A 1 103 ? -14.065 4.684 10.462 1.00 92.94 103 SER A O 1
ATOM 790 N N . ALA A 1 104 ? -12.706 3.369 11.673 1.00 84.88 104 ALA A N 1
ATOM 791 C CA . ALA A 1 104 ? -13.780 2.806 12.469 1.00 84.88 104 ALA A CA 1
ATOM 792 C C . ALA A 1 104 ? -14.495 3.906 13.279 1.00 84.88 104 ALA A C 1
ATOM 794 O O . ALA A 1 104 ? -13.895 4.663 14.055 1.00 84.88 104 ALA A O 1
ATOM 795 N N . SER A 1 105 ? -15.817 4.016 13.124 1.00 71.25 105 SER A N 1
ATOM 796 C CA . SER A 1 105 ? -16.622 4.879 13.994 1.00 71.25 105 SER A CA 1
ATOM 797 C C . SER A 1 105 ? -16.820 4.216 15.356 1.00 71.25 105 SER A C 1
ATOM 799 O O . SER A 1 105 ? -17.276 3.078 15.439 1.00 71.25 105 SER A O 1
ATOM 801 N N . ASP A 1 106 ? -16.595 4.957 16.446 1.00 63.22 106 ASP A N 1
ATOM 802 C CA . ASP A 1 106 ? -16.989 4.500 17.780 1.00 63.22 106 ASP A CA 1
ATOM 803 C C . ASP A 1 106 ? -18.482 4.122 17.777 1.00 63.22 106 ASP A C 1
ATOM 805 O O . ASP A 1 106 ? -19.363 4.978 17.611 1.00 63.22 106 ASP A O 1
ATOM 809 N N . TYR A 1 107 ? -18.790 2.842 18.009 1.00 56.41 107 TYR A N 1
ATOM 810 C CA . TYR A 1 107 ? -20.156 2.379 18.230 1.00 56.41 107 TYR A CA 1
ATOM 811 C C . TYR A 1 107 ? -20.750 3.109 19.448 1.00 56.41 107 TYR A C 1
ATOM 813 O O . TYR A 1 107 ? -20.585 2.700 20.602 1.00 56.41 107 TYR A O 1
ATOM 821 N N . MET A 1 108 ? -21.497 4.194 19.222 1.00 56.28 108 MET A N 1
ATOM 822 C CA . MET A 1 108 ? -22.265 4.847 20.281 1.00 56.28 108 MET A CA 1
ATOM 823 C C . MET A 1 108 ? -23.442 3.952 20.687 1.00 56.28 108 MET A C 1
ATOM 825 O O . MET A 1 108 ? -24.547 4.047 20.158 1.00 56.28 108 MET A O 1
ATOM 829 N N . THR A 1 109 ? -23.225 3.103 21.692 1.00 57.22 109 THR A N 1
ATOM 830 C CA . THR A 1 109 ? -24.267 2.241 22.287 1.00 57.22 109 THR A CA 1
ATOM 831 C C . THR A 1 109 ? -25.376 3.023 23.000 1.00 57.22 109 THR A C 1
ATOM 833 O O . THR A 1 109 ? -26.410 2.455 23.355 1.00 57.22 109 THR A O 1
ATOM 836 N N . SER A 1 110 ? -25.201 4.333 23.207 1.00 65.62 110 SER A N 1
ATOM 837 C CA . SER A 1 110 ? -26.250 5.198 23.735 1.00 65.62 110 SER A CA 1
ATOM 838 C C . SER A 1 110 ? -26.183 6.601 23.141 1.00 65.62 110 SER A C 1
ATOM 840 O O . SER A 1 110 ? -25.147 7.260 23.170 1.00 65.62 110 SER A O 1
ATOM 842 N N . PHE A 1 111 ? -27.325 7.080 22.658 1.00 71.31 111 PHE A N 1
ATOM 843 C CA . PHE A 1 111 ? -27.540 8.479 22.315 1.00 71.31 111 PHE A CA 1
ATOM 844 C C . PHE A 1 111 ? -28.371 9.118 23.430 1.00 71.31 111 PHE A C 1
ATOM 846 O O . PHE A 1 111 ? -29.540 8.778 23.624 1.00 71.31 111 PHE A O 1
ATOM 853 N N . THR A 1 112 ? -27.768 10.022 24.205 1.00 70.62 112 THR A N 1
ATOM 854 C CA . THR A 1 112 ? -28.494 10.744 25.260 1.00 70.62 112 THR A CA 1
ATOM 855 C C . THR A 1 112 ? -29.206 11.956 24.660 1.00 70.62 112 THR A C 1
ATOM 857 O O . THR A 1 112 ? -28.578 12.973 24.372 1.00 70.62 112 THR A O 1
ATOM 860 N N . VAL A 1 113 ? -30.533 11.877 24.514 1.00 73.81 113 VAL A N 1
ATOM 861 C CA . VAL A 1 113 ? -31.373 13.039 24.180 1.00 73.81 113 VAL A CA 1
ATOM 862 C C . VAL A 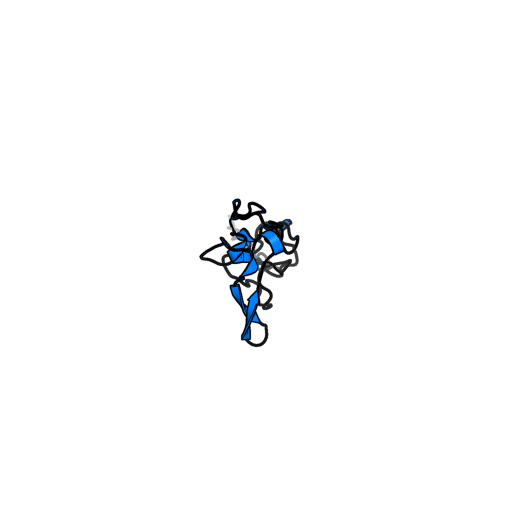1 113 ? -31.747 13.781 25.457 1.00 73.81 113 VAL A C 1
ATOM 864 O O . VAL A 1 113 ? -32.637 13.362 26.194 1.00 73.81 113 VAL A O 1
ATOM 867 N N . ASN A 1 114 ? -31.122 14.933 25.695 1.00 67.50 114 ASN A N 1
ATOM 868 C CA . ASN A 1 114 ? -31.595 15.869 26.711 1.00 67.50 114 ASN A CA 1
ATOM 869 C C . ASN A 1 114 ? -32.665 16.784 26.104 1.00 67.50 114 ASN A C 1
ATOM 871 O O . ASN A 1 114 ? -32.351 17.829 25.538 1.00 67.50 114 ASN A O 1
ATOM 875 N N . THR A 1 115 ? -33.941 16.412 26.225 1.00 69.81 115 THR A N 1
ATOM 876 C CA . THR A 1 115 ? -35.034 17.360 25.978 1.00 69.81 115 THR A CA 1
ATOM 877 C C . THR A 1 115 ? -35.237 18.215 27.224 1.00 69.81 115 THR A C 1
ATOM 879 O O . THR A 1 115 ? -35.809 17.752 28.214 1.00 69.81 115 THR A O 1
ATOM 882 N N . THR A 1 116 ? -34.812 19.477 27.195 1.00 65.94 116 THR A N 1
ATOM 883 C CA . THR A 1 116 ? -35.284 20.482 28.155 1.00 65.94 116 THR A CA 1
ATOM 884 C C . THR A 1 116 ? -36.753 20.758 27.845 1.00 65.94 116 THR A C 1
ATOM 886 O O . THR A 1 116 ? -37.095 21.627 27.046 1.00 65.94 116 THR A O 1
ATOM 889 N N . GLY A 1 117 ? -37.638 19.957 28.440 1.00 58.44 117 GLY A N 1
ATOM 890 C CA . GLY A 1 117 ? -39.072 20.209 28.447 1.00 58.44 117 GLY A CA 1
ATOM 891 C C . GLY A 1 117 ? -39.337 21.495 29.218 1.00 58.44 117 GLY A C 1
ATOM 892 O O . GLY A 1 117 ? -39.439 21.478 30.441 1.00 58.44 117 GLY A O 1
ATOM 893 N N . GLY A 1 118 ? -39.384 22.619 28.506 1.00 55.59 118 GLY A N 1
ATOM 894 C CA . GLY A 1 118 ? -39.873 23.876 29.049 1.00 55.59 118 GLY A CA 1
ATOM 895 C C . GLY A 1 118 ? -41.351 23.721 29.382 1.00 55.59 118 GLY A C 1
ATOM 896 O O . GLY A 1 118 ? -42.181 23.651 28.479 1.00 55.59 118 GLY A O 1
ATOM 897 N N . SER A 1 119 ? -41.668 23.631 30.671 1.00 57.78 119 SER A N 1
ATOM 898 C CA . SER A 1 119 ? -43.040 23.740 31.159 1.00 57.78 119 SER A CA 1
ATOM 899 C C . SER A 1 119 ? -43.567 25.145 30.851 1.00 57.78 119 SER A C 1
ATOM 901 O O . SER A 1 119 ? -42.958 26.132 31.269 1.00 57.78 119 SER A O 1
ATOM 903 N N . TYR A 1 120 ? -44.668 25.217 30.104 1.00 56.72 120 TYR A N 1
ATOM 904 C CA . TYR A 1 120 ? -45.504 26.408 29.921 1.00 56.72 120 TYR A CA 1
ATOM 905 C C . TYR A 1 120 ? -46.506 26.574 31.067 1.00 56.72 120 TYR A C 1
ATOM 907 O O . TYR A 1 120 ? -46.895 25.546 31.671 1.00 56.72 120 TYR A O 1
#